Protein AF-A0A0F3N8D0-F1 (afdb_monomer)

pLDDT: mean 91.74, std 8.34, range [51.88, 97.94]

Foldseek 3Di:
DVQVVVVVVCVVPVPDAAAAEPADFLVCQLVVVPVRPRHPHYDHDPNVVPVVRVVSSVVSNVVVD

Radius of gyration: 12.53 Å; Cα contacts (8 Å, |Δi|>4): 61; chains: 1; bounding box: 29×25×28 Å

Secondary structure (DSSP, 8-state):
-HHHHHHHHHHH-TT---EE-SS--TTTHHHHHHHSTT--EE---GGGGSHHHHHHHHHHHHTT-

Mean predicted aligned error: 3.5 Å

InterPro domains:
  IPR000652 Triosephosphate isomerase [PF00121] (9-59)
  IPR000652 Triosephosphate isomerase [PS51440] (1-60)
  IPR013785 Aldolase-type TIM barrel [G3DSA:3.20.20.70] (1-65)
  IPR035990 Triosephosphate isomerase superfamily [SSF51351] (2-63)

Nearest PDB structures (foldseek):
  5ifz-assembly1_B  TM=4.892E-01  e=1.707E+00  Brucella melitensis bv. 1 str. 16M
  3s5p-assembly1_B  TM=5.071E-01  e=1.707E+00  Giardia lamblia ATCC 50803
  2lvb-assembly1_A  TM=4.442E-01  e=1.290E+00  synthetic construct
  2rus-assembly1_A  TM=4.761E-01  e=2.106E+00  Rhodospirillum rubrum
  8v9j-assembly1_z  TM=4.318E-01  e=9.832E+00  Mycolicibacterium smegmatis MC2 155

Solvent-accessible surface area (backbone atoms only — not comparable to full-atom values): 3999 Å² total; per-residue (Å²): 109,70,65,58,54,49,49,58,55,35,74,79,36,78,87,63,84,46,61,50,63,59,98,46,42,72,92,44,47,47,56,54,66,74,68,42,84,84,55,73,48,70,44,64,51,77,51,55,74,40,64,70,58,36,50,52,38,49,52,57,50,58,80,74,112

Sequence (65 aa):
MIEEAFSIIKSHNPGLRIIYGGSVNESNIRSLKTGVSGIAGVLVGSASLDADGFARMLDNVMECL

Organism: NCBI:txid1359152

Structure (mmCIF, N/CA/C/O backbone):
data_AF-A0A0F3N8D0-F1
#
_entry.id   AF-A0A0F3N8D0-F1
#
loop_
_atom_site.group_PDB
_atom_site.id
_atom_site.type_symbol
_atom_site.label_atom_id
_atom_site.label_alt_id
_atom_site.label_comp_id
_atom_site.label_asym_id
_atom_site.label_entity_id
_atom_site.label_seq_id
_atom_site.pdbx_PDB_ins_code
_atom_site.Cartn_x
_atom_site.Cartn_y
_atom_site.Cartn_z
_a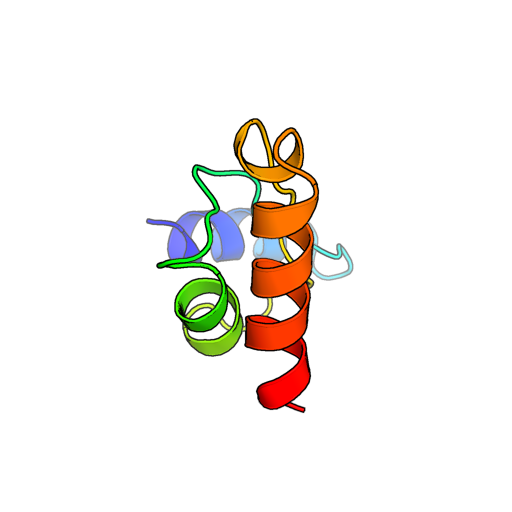tom_site.occupancy
_atom_site.B_iso_or_equiv
_atom_site.auth_seq_id
_atom_site.auth_comp_id
_atom_site.auth_asym_id
_atom_site.auth_atom_id
_atom_site.pdbx_PDB_model_num
ATOM 1 N N . MET A 1 1 ? 1.168 9.015 13.209 1.00 81.69 1 MET A N 1
ATOM 2 C CA . MET A 1 1 ? 0.321 9.682 12.191 1.00 81.69 1 MET A CA 1
ATOM 3 C C . MET A 1 1 ? -0.536 8.694 11.400 1.00 81.69 1 MET A C 1
ATOM 5 O O . MET A 1 1 ? -1.742 8.882 11.380 1.00 81.69 1 MET A O 1
ATOM 9 N N . ILE A 1 2 ? 0.025 7.639 10.780 1.00 91.06 2 ILE A N 1
ATOM 10 C CA . ILE A 1 2 ? -0.780 6.664 10.003 1.00 91.06 2 ILE A CA 1
ATOM 11 C C . ILE A 1 2 ? -1.833 5.965 10.880 1.00 91.06 2 ILE A C 1
ATOM 13 O O . ILE A 1 2 ? -3.004 5.937 10.516 1.00 91.06 2 ILE A O 1
ATOM 17 N N . GLU A 1 3 ? -1.438 5.450 12.047 1.00 90.75 3 GLU A N 1
ATOM 18 C CA . GLU A 1 3 ? -2.340 4.722 12.958 1.00 90.75 3 GLU A CA 1
ATOM 19 C C . GLU A 1 3 ? -3.469 5.589 13.520 1.00 90.75 3 GLU A C 1
ATOM 21 O O . GLU A 1 3 ? -4.598 5.130 13.672 1.00 90.75 3 GLU A O 1
ATOM 26 N N . GLU A 1 4 ? -3.180 6.856 13.802 1.00 93.19 4 GLU A N 1
ATOM 27 C CA . GLU A 1 4 ? -4.167 7.813 14.296 1.00 93.19 4 GLU A CA 1
ATOM 28 C C . GLU A 1 4 ? -5.232 8.090 13.228 1.00 93.19 4 GLU A C 1
ATOM 30 O O . GLU A 1 4 ? -6.425 7.927 13.484 1.00 93.19 4 GLU A O 1
ATOM 35 N N . ALA A 1 5 ? -4.806 8.400 11.998 1.00 93.81 5 ALA A N 1
ATOM 36 C CA . ALA A 1 5 ? -5.715 8.575 10.870 1.00 93.81 5 ALA A CA 1
ATOM 37 C C . ALA A 1 5 ? -6.529 7.299 10.599 1.00 93.81 5 ALA A C 1
ATOM 39 O O . ALA A 1 5 ? -7.745 7.367 10.419 1.00 93.81 5 ALA A O 1
ATOM 40 N N . PHE A 1 6 ? -5.885 6.127 10.630 1.00 93.62 6 PHE A N 1
ATOM 41 C CA . PHE A 1 6 ? -6.565 4.839 10.503 1.00 93.62 6 PHE A CA 1
ATOM 42 C C . PHE A 1 6 ? -7.642 4.664 11.582 1.00 93.62 6 PHE A C 1
ATOM 44 O O . PHE A 1 6 ? -8.775 4.313 11.256 1.00 93.62 6 PHE A O 1
ATOM 51 N N . SER A 1 7 ? -7.317 4.959 12.843 1.00 92.81 7 SER A N 1
ATOM 52 C CA . SER A 1 7 ? -8.231 4.810 13.981 1.00 92.81 7 SER A CA 1
ATOM 53 C C . SER A 1 7 ? -9.454 5.719 13.855 1.00 92.81 7 SER A C 1
ATOM 55 O O . SER A 1 7 ? -10.574 5.273 14.098 1.00 92.81 7 SER A O 1
ATOM 57 N N . ILE A 1 8 ? -9.265 6.963 13.401 1.00 95.38 8 ILE A N 1
ATOM 58 C CA . ILE A 1 8 ? -10.356 7.917 13.152 1.00 95.38 8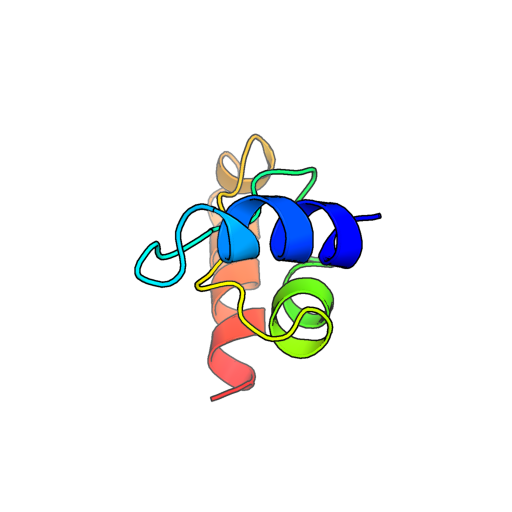 ILE A CA 1
ATOM 59 C C . ILE A 1 8 ? -11.255 7.441 12.003 1.00 95.38 8 ILE A C 1
ATOM 61 O O . ILE A 1 8 ? -12.478 7.468 12.123 1.00 95.38 8 ILE A O 1
ATOM 65 N N . ILE A 1 9 ? -10.684 6.977 10.887 1.00 94.81 9 ILE A N 1
ATOM 66 C CA . ILE A 1 9 ? -11.486 6.486 9.752 1.00 94.81 9 ILE A CA 1
ATOM 67 C C . ILE A 1 9 ? -12.269 5.231 10.164 1.00 94.81 9 ILE A C 1
ATOM 69 O O . ILE A 1 9 ? -13.456 5.097 9.848 1.00 94.81 9 ILE A O 1
ATOM 73 N N . LYS A 1 10 ? -11.617 4.322 10.897 1.00 93.62 10 LYS A N 1
ATOM 74 C CA . LYS A 1 10 ? -12.190 3.048 11.336 1.00 93.62 10 LYS A CA 1
ATOM 75 C C . LYS A 1 10 ? -13.279 3.227 12.392 1.00 93.62 10 LYS A C 1
ATOM 77 O O . LYS A 1 10 ? -14.256 2.484 12.344 1.00 93.62 10 LYS A O 1
ATOM 82 N N . SER A 1 11 ? -13.165 4.211 13.288 1.00 95.44 11 SER A N 1
ATOM 83 C CA . SER A 1 11 ? -14.191 4.486 14.308 1.00 95.44 11 SER A CA 1
ATOM 84 C C . SER A 1 11 ? -15.528 4.922 13.703 1.00 95.44 11 SER A C 1
ATOM 86 O O . SER A 1 11 ? -16.578 4.58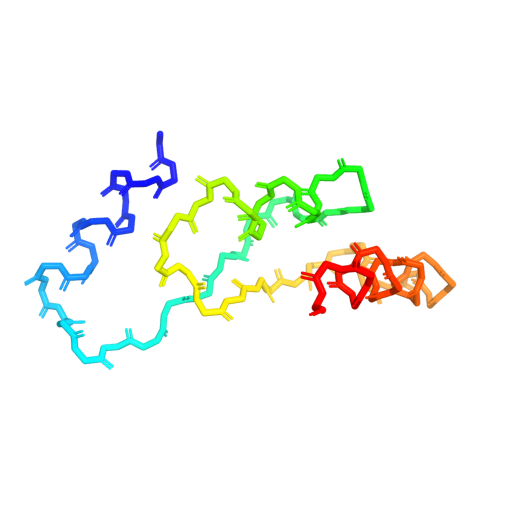3 14.240 1.00 95.44 11 SER A O 1
ATOM 88 N N . HIS A 1 12 ? -15.503 5.595 12.549 1.00 96.69 12 HIS A N 1
ATOM 89 C CA . HIS A 1 12 ? -16.710 5.983 11.816 1.00 96.69 12 HIS A CA 1
ATOM 90 C C . HIS A 1 12 ? -17.214 4.882 10.871 1.00 96.69 12 HIS A C 1
ATOM 92 O O . HIS A 1 12 ? -18.375 4.900 10.473 1.00 96.69 12 HIS A O 1
ATOM 98 N N . ASN A 1 13 ? -16.353 3.928 10.489 1.00 94.31 13 ASN A N 1
ATOM 99 C CA . ASN A 1 13 ? -16.653 2.900 9.488 1.00 94.31 13 ASN A CA 1
ATOM 100 C C . ASN A 1 13 ? -16.008 1.542 9.848 1.00 94.31 13 ASN A C 1
ATOM 102 O O . ASN A 1 13 ? -15.086 1.085 9.159 1.00 94.31 13 ASN A O 1
ATOM 106 N N . PRO A 1 14 ? -16.481 0.843 10.897 1.00 90.38 14 PRO A N 1
ATOM 107 C CA . PRO A 1 14 ? -15.816 -0.351 11.428 1.00 90.38 14 PRO A CA 1
ATOM 108 C C . PRO A 1 14 ? -15.734 -1.513 10.426 1.00 90.38 14 PRO A C 1
ATOM 110 O O . PRO A 1 14 ? -14.792 -2.302 10.481 1.00 90.38 14 PRO A O 1
ATOM 113 N N . GLY A 1 15 ? -16.651 -1.604 9.458 1.00 92.19 15 GLY A N 1
ATOM 114 C CA . GLY A 1 1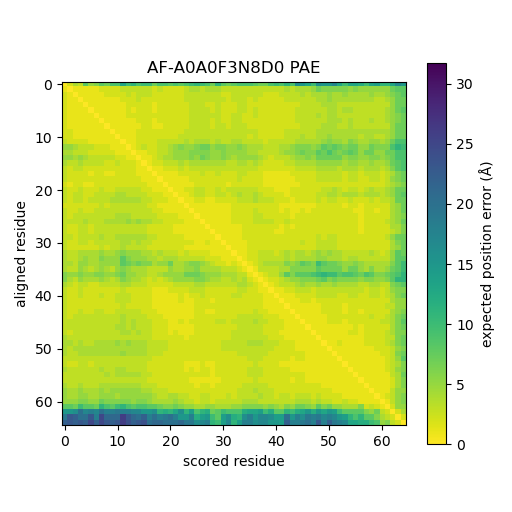5 ? -16.644 -2.642 8.417 1.00 92.19 15 GLY A CA 1
ATOM 115 C C . GLY A 1 15 ? -15.725 -2.365 7.220 1.00 92.19 15 GLY A C 1
ATOM 116 O O . GLY A 1 15 ? -15.494 -3.261 6.410 1.00 92.19 15 GLY A O 1
ATOM 117 N N . LEU A 1 16 ? -15.181 -1.151 7.081 1.00 94.12 16 LEU A N 1
ATOM 118 C CA . LEU A 1 16 ? -14.427 -0.779 5.883 1.00 94.12 16 LEU A CA 1
ATOM 119 C C . LEU A 1 16 ? -13.033 -1.423 5.874 1.00 94.12 16 LEU A C 1
ATOM 121 O O . LEU A 1 16 ? -12.311 -1.402 6.877 1.00 94.12 16 LEU A O 1
ATOM 125 N N . ARG A 1 17 ? -12.622 -1.956 4.719 1.00 94.50 17 ARG A N 1
ATOM 126 C CA . ARG A 1 17 ? -11.222 -2.316 4.466 1.00 94.50 17 ARG A CA 1
ATOM 127 C C . ARG A 1 17 ? -10.463 -1.057 4.058 1.00 94.50 17 ARG A C 1
ATOM 129 O O . ARG A 1 17 ? -10.792 -0.451 3.045 1.00 94.50 17 ARG A O 1
ATOM 136 N N . ILE A 1 18 ? -9.463 -0.677 4.846 1.00 94.12 18 ILE A N 1
ATOM 137 C CA . ILE A 1 18 ? -8.643 0.515 4.605 1.00 94.12 18 ILE A CA 1
ATOM 138 C C . ILE A 1 18 ? -7.290 0.065 4.056 1.00 94.12 18 ILE A C 1
ATOM 140 O O . ILE A 1 18 ? -6.666 -0.834 4.619 1.00 94.12 18 ILE A O 1
ATOM 144 N N . ILE A 1 19 ? -6.838 0.697 2.976 1.00 95.00 19 ILE A N 1
ATOM 145 C CA . ILE A 1 19 ? -5.498 0.516 2.406 1.00 95.00 19 ILE A CA 1
ATOM 146 C C . ILE A 1 19 ? -4.700 1.814 2.542 1.00 95.00 19 ILE A C 1
ATOM 148 O O . ILE A 1 19 ? -5.271 2.902 2.474 1.00 95.00 19 ILE A O 1
ATOM 152 N N . TYR A 1 20 ? -3.387 1.710 2.745 1.00 95.25 20 TYR A N 1
ATOM 153 C CA . TYR A 1 20 ? -2.504 2.871 2.871 1.00 95.25 20 TYR A CA 1
ATOM 154 C C . TYR A 1 20 ? -1.921 3.275 1.511 1.00 95.25 20 TYR A C 1
ATOM 156 O O . TYR A 1 20 ? -1.258 2.468 0.867 1.00 95.25 20 TYR A O 1
ATOM 164 N N . GLY A 1 21 ? -2.152 4.520 1.087 1.00 95.38 21 GLY A N 1
ATOM 165 C CA . GLY A 1 21 ? -1.738 5.036 -0.228 1.00 95.38 21 GLY A CA 1
ATOM 166 C C . GLY A 1 21 ? -0.668 6.129 -0.200 1.00 95.38 21 GLY A C 1
ATOM 167 O O . GLY A 1 21 ? -0.603 6.927 -1.128 1.00 95.38 21 GLY A O 1
ATOM 168 N N . GLY A 1 22 ? 0.114 6.238 0.879 1.00 94.69 22 GLY A N 1
ATOM 169 C CA . GLY A 1 22 ? 1.214 7.208 0.947 1.00 94.69 22 GLY A CA 1
ATOM 170 C C . GLY A 1 22 ? 2.412 6.817 0.069 1.00 94.69 22 GLY A C 1
ATOM 171 O O . GLY A 1 22 ? 2.293 6.023 -0.859 1.00 94.69 22 GLY A O 1
ATOM 172 N N . SER A 1 23 ? 3.599 7.349 0.376 1.00 95.75 23 SER A N 1
ATOM 173 C CA . SER A 1 23 ? 4.842 7.025 -0.351 1.00 95.75 23 SER A CA 1
ATOM 174 C C . SER A 1 23 ? 5.332 5.602 -0.032 1.00 95.75 23 SER A C 1
ATOM 176 O O . SER A 1 23 ? 6.237 5.402 0.779 1.00 95.75 23 SER A O 1
ATOM 178 N N . VAL A 1 24 ? 4.672 4.600 -0.613 1.00 96.56 24 VAL A N 1
ATOM 179 C CA . VAL A 1 24 ? 5.000 3.174 -0.477 1.00 96.56 24 VAL A CA 1
ATOM 180 C C . VAL A 1 24 ? 6.059 2.789 -1.506 1.00 96.56 24 VAL A C 1
ATOM 182 O O . VAL A 1 24 ? 5.934 3.134 -2.679 1.00 96.56 24 VAL A O 1
ATOM 185 N N . ASN A 1 25 ? 7.092 2.069 -1.076 1.00 96.62 25 ASN A N 1
ATOM 186 C CA . ASN A 1 25 ? 8.206 1.631 -1.915 1.00 96.62 25 ASN A CA 1
ATOM 187 C C . ASN A 1 25 ? 8.868 0.360 -1.345 1.00 96.62 25 ASN A C 1
ATOM 189 O O . ASN A 1 25 ? 8.479 -0.143 -0.289 1.00 96.62 25 ASN A O 1
ATOM 193 N N . GLU A 1 26 ? 9.879 -0.154 -2.047 1.00 95.38 26 GLU A N 1
ATOM 194 C CA . GLU A 1 26 ? 10.602 -1.385 -1.697 1.00 95.38 26 GLU A CA 1
ATOM 195 C C . GLU A 1 26 ? 11.185 -1.377 -0.277 1.00 95.38 26 GLU A C 1
ATOM 197 O O . GLU A 1 26 ? 11.107 -2.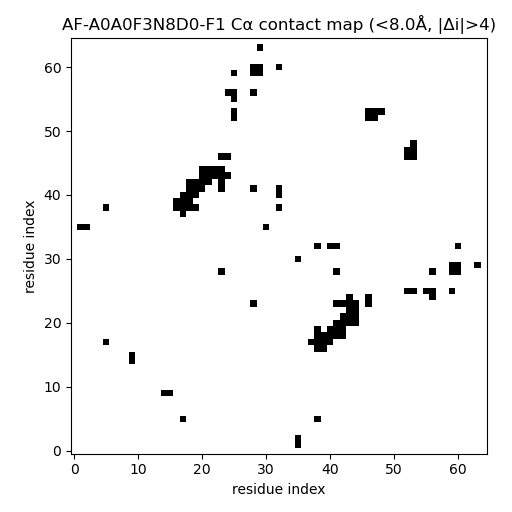392 0.412 1.00 95.38 26 GLU A O 1
ATOM 202 N N . SER A 1 27 ? 11.688 -0.236 0.207 1.00 95.06 27 SER A N 1
ATOM 203 C CA . SER A 1 27 ? 12.346 -0.166 1.517 1.00 95.06 27 SER A CA 1
ATOM 204 C C . SER A 1 27 ? 11.377 -0.128 2.699 1.00 95.06 27 SER A C 1
ATOM 206 O O . SER A 1 27 ? 11.780 -0.434 3.821 1.00 95.06 27 SER A O 1
ATOM 208 N N . ASN A 1 28 ? 10.106 0.234 2.480 1.00 94.75 28 ASN A N 1
ATOM 209 C CA . ASN A 1 28 ? 9.138 0.413 3.565 1.00 94.75 28 ASN A CA 1
ATOM 210 C C . ASN A 1 28 ? 7.916 -0.511 3.510 1.00 94.75 28 ASN A C 1
ATOM 212 O O . ASN A 1 28 ? 7.228 -0.635 4.524 1.00 94.75 28 ASN A O 1
ATOM 216 N 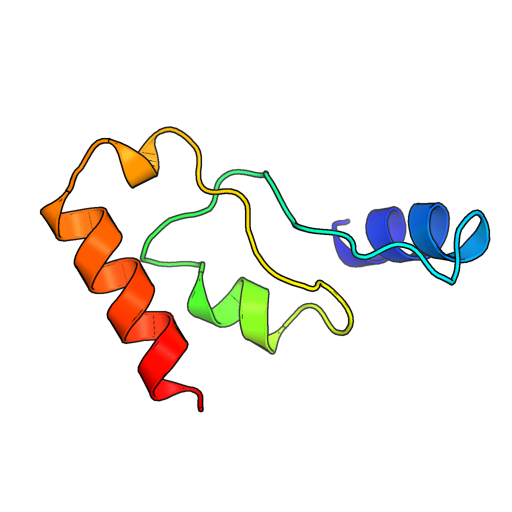N . ILE A 1 29 ? 7.644 -1.180 2.385 1.00 94.19 29 ILE A N 1
ATOM 217 C CA . ILE A 1 29 ? 6.416 -1.968 2.209 1.00 94.19 29 ILE A CA 1
ATOM 218 C C . ILE A 1 29 ? 6.265 -3.074 3.264 1.00 94.19 29 ILE A C 1
ATOM 220 O O . ILE A 1 29 ? 5.173 -3.258 3.808 1.00 94.19 29 ILE A O 1
ATOM 224 N N . ARG A 1 30 ? 7.368 -3.745 3.625 1.00 91.94 30 ARG A N 1
ATOM 225 C CA . ARG A 1 30 ? 7.385 -4.775 4.674 1.00 91.94 30 ARG A CA 1
ATOM 226 C C . ARG A 1 30 ? 7.006 -4.182 6.033 1.00 91.94 30 ARG A C 1
ATOM 228 O O . ARG A 1 30 ? 6.082 -4.669 6.675 1.00 91.94 30 ARG A O 1
ATOM 235 N N . SER A 1 31 ? 7.657 -3.089 6.430 1.00 91.56 31 SER A N 1
ATOM 236 C CA . SER A 1 31 ? 7.405 -2.405 7.706 1.00 91.56 31 SER A CA 1
ATOM 237 C C . SER A 1 31 ? 6.006 -1.799 7.792 1.00 91.56 31 SER A C 1
ATOM 239 O O . SER A 1 31 ? 5.408 -1.793 8.860 1.00 91.56 31 SER A O 1
ATOM 241 N N . LEU A 1 32 ? 5.452 -1.304 6.681 1.00 92.06 32 LEU A N 1
ATOM 242 C CA . LEU A 1 32 ? 4.073 -0.815 6.639 1.00 92.06 32 LEU A CA 1
ATOM 243 C C . LEU A 1 32 ? 3.076 -1.955 6.863 1.00 92.06 32 LEU A C 1
ATOM 245 O O . LEU A 1 32 ? 2.111 -1.780 7.603 1.00 92.06 32 LEU A O 1
ATOM 249 N N . LYS A 1 33 ? 3.321 -3.124 6.259 1.00 85.06 33 LYS A N 1
ATOM 250 C CA . LYS A 1 33 ? 2.449 -4.292 6.405 1.00 85.06 33 LYS A CA 1
ATOM 251 C C . LYS A 1 33 ? 2.497 -4.898 7.810 1.00 85.06 33 LYS A C 1
ATOM 253 O O . LYS A 1 33 ? 1.452 -5.315 8.303 1.00 85.06 33 LYS A O 1
ATOM 258 N N . THR A 1 34 ? 3.674 -4.965 8.434 1.00 86.31 34 THR A N 1
ATOM 259 C CA . THR A 1 34 ? 3.852 -5.563 9.771 1.00 86.31 34 THR A CA 1
ATOM 260 C C . THR A 1 34 ? 3.625 -4.576 10.912 1.00 86.31 34 THR A C 1
ATOM 262 O O . THR A 1 34 ? 3.178 -4.976 11.983 1.00 86.31 34 THR A O 1
ATOM 265 N N . GLY A 1 35 ? 3.931 -3.296 10.698 1.00 86.19 35 GLY A N 1
ATOM 266 C CA . GLY A 1 35 ? 3.920 -2.270 11.737 1.00 86.19 35 GLY A CA 1
ATOM 267 C C . GLY A 1 35 ? 2.564 -1.611 11.962 1.00 86.19 35 GLY A C 1
ATOM 268 O O . GLY A 1 35 ? 2.299 -1.174 13.073 1.00 86.19 35 GLY A O 1
ATOM 269 N N . VAL A 1 36 ? 1.690 -1.549 10.950 1.00 85.25 36 VAL A N 1
ATOM 270 C CA . VAL A 1 36 ? 0.369 -0.914 11.082 1.00 85.25 36 VAL A CA 1
ATOM 271 C C . VAL A 1 36 ? -0.707 -1.991 11.167 1.00 85.25 36 VAL A C 1
ATOM 273 O O . VAL A 1 36 ? -1.155 -2.540 10.160 1.00 85.25 36 VAL A O 1
ATOM 276 N N . SER A 1 37 ? -1.145 -2.304 12.385 1.00 83.25 37 SER A N 1
ATOM 277 C CA . SER A 1 37 ? -2.196 -3.303 12.587 1.00 83.25 37 SER A CA 1
ATOM 278 C C . SER A 1 37 ? -3.532 -2.831 12.001 1.00 83.25 37 SER A C 1
ATOM 280 O O . SER A 1 37 ? -3.974 -1.706 12.227 1.00 83.25 37 SER A O 1
ATOM 282 N N . GLY A 1 38 ? -4.195 -3.705 11.242 1.00 85.25 38 GLY A N 1
ATOM 283 C CA . GLY A 1 38 ? -5.547 -3.474 10.729 1.00 85.25 38 GLY A CA 1
ATOM 284 C C . GLY A 1 38 ? -5.647 -2.863 9.327 1.00 85.25 38 GLY A C 1
ATOM 285 O O . GLY A 1 38 ? -6.746 -2.880 8.763 1.00 85.25 38 GLY A O 1
ATOM 286 N N . ILE A 1 39 ? -4.553 -2.391 8.711 1.00 90.12 39 ILE A N 1
ATOM 287 C CA . ILE A 1 39 ? -4.597 -2.042 7.282 1.00 90.12 39 ILE A CA 1
ATOM 288 C C . ILE A 1 39 ? -4.707 -3.311 6.431 1.00 90.12 39 ILE A C 1
ATOM 290 O O . ILE A 1 39 ? -3.978 -4.291 6.596 1.00 90.12 39 ILE A O 1
ATOM 294 N N . ALA A 1 40 ? -5.637 -3.294 5.481 1.00 92.31 40 ALA A N 1
ATOM 295 C CA . ALA A 1 40 ? -5.884 -4.421 4.591 1.00 92.31 40 ALA A CA 1
ATOM 296 C C . ALA A 1 40 ? -4.753 -4.599 3.564 1.00 92.31 40 ALA A C 1
ATOM 298 O O . ALA A 1 40 ? -4.511 -5.710 3.096 1.00 92.31 40 ALA A O 1
ATOM 299 N N . GLY A 1 41 ? -4.030 -3.525 3.245 1.00 92.62 41 GLY A N 1
ATOM 300 C CA . GLY A 1 41 ? -2.939 -3.530 2.280 1.00 92.62 41 GLY A CA 1
ATOM 301 C C . GLY A 1 41 ? -2.434 -2.124 1.980 1.00 92.62 41 GLY A C 1
ATOM 302 O O . GL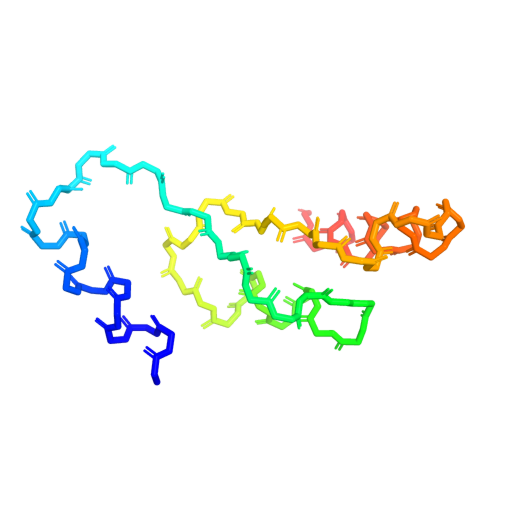Y A 1 41 ? -2.691 -1.180 2.732 1.00 92.62 41 GLY A O 1
ATOM 303 N N . VAL A 1 42 ? -1.733 -1.998 0.858 1.00 94.88 42 VAL A N 1
ATOM 304 C CA . VAL A 1 42 ? -1.146 -0.746 0.379 1.00 94.88 42 VAL A CA 1
ATOM 305 C C . VAL A 1 42 ? -1.596 -0.451 -1.050 1.00 94.88 42 VAL A C 1
ATOM 307 O O . VAL A 1 42 ? -1.812 -1.370 -1.836 1.00 94.88 42 VAL A O 1
ATOM 310 N N . LEU A 1 43 ? -1.733 0.831 -1.380 1.00 96.19 43 LEU A N 1
ATOM 311 C CA . LEU A 1 43 ? -1.921 1.324 -2.741 1.00 96.19 43 LEU A CA 1
ATOM 312 C C . LEU A 1 43 ? -0.607 1.966 -3.187 1.00 96.19 43 LEU A C 1
ATOM 314 O O . LEU A 1 43 ? -0.247 3.038 -2.707 1.00 96.19 43 LEU A O 1
ATOM 318 N N . VAL A 1 44 ? 0.129 1.289 -4.065 1.00 96.81 44 VAL A N 1
ATOM 319 C CA . VAL A 1 44 ? 1.445 1.751 -4.521 1.00 96.81 44 VAL A CA 1
ATOM 320 C C . VAL A 1 44 ? 1.270 2.750 -5.665 1.00 96.81 44 VAL A C 1
ATOM 322 O O . VAL A 1 44 ? 0.567 2.466 -6.629 1.00 96.81 44 VAL A O 1
ATOM 325 N N . GLY A 1 45 ? 1.880 3.930 -5.520 1.00 97.56 45 GLY A N 1
ATOM 326 C CA . GLY A 1 45 ? 1.855 5.007 -6.513 1.00 97.56 45 GLY A CA 1
ATOM 327 C C . GLY A 1 45 ? 2.986 4.883 -7.534 1.00 97.56 45 GLY A C 1
ATOM 328 O O . GLY A 1 45 ? 3.171 3.838 -8.135 1.00 97.56 45 GLY A O 1
ATOM 329 N N . SER A 1 46 ? 3.789 5.937 -7.708 1.00 97.62 46 SER A N 1
ATOM 330 C CA . SER A 1 46 ? 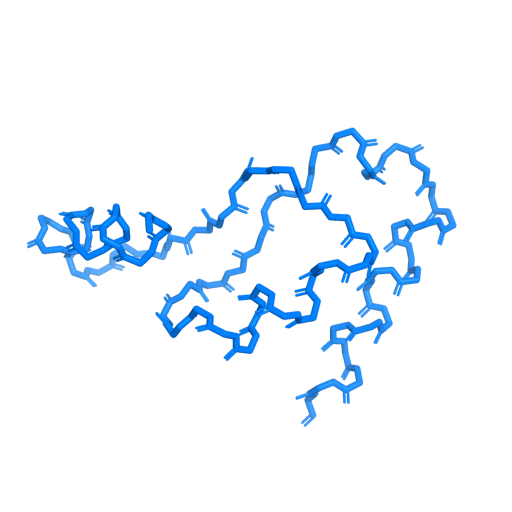4.868 5.993 -8.714 1.00 97.62 46 SER A CA 1
ATOM 331 C C . SER A 1 46 ? 5.844 4.811 -8.687 1.00 97.62 46 SER A C 1
ATOM 333 O O . SER A 1 46 ? 6.337 4.419 -9.740 1.00 97.62 46 SER A O 1
ATOM 335 N N . ALA A 1 47 ? 6.095 4.211 -7.519 1.00 97.25 47 ALA A N 1
ATOM 336 C CA . ALA A 1 47 ? 6.939 3.022 -7.394 1.00 97.25 47 ALA A CA 1
ATOM 337 C C . ALA A 1 47 ? 6.390 1.796 -8.154 1.00 97.25 47 ALA A C 1
ATOM 339 O O . ALA A 1 47 ? 7.159 0.904 -8.485 1.00 97.25 47 ALA A O 1
ATOM 340 N N . SER A 1 48 ? 5.093 1.754 -8.480 1.00 97.25 48 SER A N 1
ATOM 341 C CA . SER A 1 48 ? 4.504 0.680 -9.288 1.00 97.25 48 SER A CA 1
ATOM 342 C C . SER A 1 48 ? 4.812 0.800 -10.785 1.00 97.25 48 SER A C 1
ATOM 344 O O . SER A 1 48 ? 4.420 -0.078 -11.548 1.00 97.25 48 SER A O 1
ATOM 346 N N . LEU A 1 49 ? 5.426 1.903 -11.234 1.00 97.69 49 LEU A N 1
ATOM 347 C CA . LEU A 1 49 ? 5.751 2.135 -12.647 1.00 97.69 49 LEU A CA 1
ATOM 348 C C . LEU A 1 49 ? 7.076 1.480 -13.068 1.00 97.69 49 LEU A C 1
ATOM 350 O O . LEU A 1 49 ? 7.327 1.341 -14.262 1.00 97.69 49 LEU A O 1
ATOM 354 N N . ASP A 1 50 ? 7.906 1.073 -12.105 1.00 97.38 50 ASP A N 1
ATOM 355 C CA . ASP A 1 50 ? 9.050 0.188 -12.327 1.00 97.38 50 ASP A CA 1
ATOM 356 C C . ASP A 1 50 ? 8.586 -1.260 -12.128 1.00 97.38 50 ASP A C 1
ATOM 358 O O . ASP A 1 50 ? 8.312 -1.674 -11.004 1.00 97.38 50 ASP A O 1
ATOM 362 N N . ALA A 1 51 ? 8.466 -2.022 -13.216 1.00 97.94 51 ALA A N 1
ATOM 363 C CA . ALA A 1 51 ? 7.943 -3.385 -13.170 1.00 97.94 51 ALA A CA 1
ATOM 364 C C . ALA A 1 51 ? 8.811 -4.321 -12.311 1.00 97.94 51 ALA A C 1
ATOM 366 O O . ALA A 1 51 ? 8.271 -5.085 -11.509 1.00 97.94 51 ALA A O 1
ATOM 367 N N . ASP A 1 52 ? 10.138 -4.229 -12.431 1.00 97.75 52 ASP A N 1
ATOM 368 C CA . ASP A 1 52 ? 11.062 -5.080 -11.679 1.00 97.75 52 ASP A CA 1
ATOM 369 C C . ASP A 1 52 ? 11.088 -4.677 -10.202 1.00 97.75 52 ASP A C 1
ATOM 371 O O . ASP A 1 52 ? 11.085 -5.531 -9.313 1.00 97.75 52 ASP A O 1
ATOM 375 N N . GLY A 1 53 ? 11.073 -3.370 -9.922 1.00 96.62 53 GLY A N 1
ATOM 376 C CA . GLY A 1 53 ? 10.931 -2.848 -8.562 1.00 96.62 53 GLY A CA 1
ATOM 377 C C . GLY A 1 53 ? 9.623 -3.262 -7.905 1.00 96.62 53 GLY A C 1
ATOM 378 O O . GLY A 1 53 ? 9.613 -3.712 -6.759 1.00 96.62 53 GLY A O 1
ATOM 379 N N . PHE A 1 54 ? 8.520 -3.191 -8.643 1.00 97.44 54 PHE A N 1
ATOM 380 C CA . PHE A 1 54 ? 7.221 -3.604 -8.141 1.00 97.44 54 PHE A CA 1
ATOM 381 C C . PHE A 1 54 ? 7.150 -5.117 -7.893 1.00 97.44 54 PHE A C 1
ATOM 383 O O . PHE A 1 54 ? 6.582 -5.531 -6.886 1.00 97.44 54 PHE A O 1
ATOM 390 N N . ALA A 1 55 ? 7.780 -5.946 -8.732 1.00 96.88 55 ALA A N 1
ATOM 391 C CA . ALA A 1 55 ? 7.884 -7.386 -8.490 1.00 96.88 55 ALA A CA 1
ATOM 392 C C . ALA A 1 55 ? 8.644 -7.696 -7.186 1.00 96.88 55 ALA A C 1
ATOM 394 O O . ALA A 1 55 ? 8.114 -8.402 -6.329 1.00 96.88 55 ALA A O 1
ATOM 395 N N . ARG A 1 56 ? 9.812 -7.073 -6.961 1.00 96.38 56 ARG A N 1
ATOM 396 C CA . ARG A 1 56 ? 10.566 -7.226 -5.698 1.00 96.38 56 ARG A CA 1
ATOM 397 C C . ARG A 1 56 ? 9.764 -6.783 -4.475 1.00 96.38 56 ARG A C 1
ATOM 399 O O . ARG A 1 56 ? 9.860 -7.384 -3.407 1.00 96.38 56 ARG A O 1
ATOM 406 N N . MET A 1 57 ? 8.941 -5.741 -4.615 1.00 95.50 57 MET A N 1
ATOM 407 C CA . MET A 1 57 ? 8.023 -5.317 -3.555 1.00 95.50 57 MET A CA 1
ATOM 408 C C . MET A 1 57 ? 7.012 -6.410 -3.191 1.00 95.50 57 MET A C 1
ATOM 410 O O . MET A 1 57 ? 6.705 -6.564 -2.010 1.00 95.50 57 MET A O 1
ATOM 414 N N . LEU A 1 58 ? 6.495 -7.156 -4.173 1.00 94.19 58 LEU A N 1
ATOM 415 C CA . LEU A 1 58 ? 5.582 -8.274 -3.925 1.00 94.19 58 LEU A CA 1
ATOM 416 C C . LEU A 1 58 ? 6.297 -9.418 -3.203 1.00 94.19 58 LEU A C 1
ATOM 418 O O . LEU A 1 58 ? 5.774 -9.900 -2.198 1.00 94.19 58 LEU A O 1
ATOM 422 N N . ASP A 1 59 ? 7.502 -9.782 -3.643 1.00 94.12 59 ASP A N 1
ATOM 423 C CA . ASP A 1 59 ? 8.316 -10.823 -3.000 1.00 94.12 59 ASP A CA 1
ATOM 424 C C . ASP A 1 59 ? 8.591 -10.479 -1.528 1.00 94.12 59 ASP A C 1
ATOM 426 O O . ASP A 1 59 ? 8.338 -11.287 -0.632 1.00 94.12 59 ASP A O 1
ATOM 430 N N . ASN A 1 60 ? 8.962 -9.223 -1.252 1.00 90.50 60 ASN A N 1
ATOM 431 C CA . ASN A 1 60 ? 9.189 -8.713 0.103 1.00 90.50 60 ASN A CA 1
ATOM 432 C C . ASN A 1 60 ? 7.978 -8.848 1.037 1.00 90.50 60 ASN A C 1
ATOM 434 O O . ASN A 1 60 ? 8.152 -8.884 2.257 1.00 90.50 60 ASN A O 1
ATOM 438 N N . VAL A 1 61 ? 6.760 -8.852 0.491 1.00 89.19 61 VAL A N 1
ATOM 439 C CA . VAL A 1 61 ? 5.520 -8.999 1.265 1.00 89.19 61 VAL A CA 1
ATOM 440 C C . VAL A 1 61 ? 5.088 -10.461 1.351 1.00 89.19 61 VAL A C 1
ATOM 442 O O . VAL A 1 61 ? 4.562 -10.862 2.389 1.00 89.19 61 VAL A O 1
ATOM 445 N N . MET A 1 62 ? 5.310 -11.261 0.304 1.00 84.25 62 MET A N 1
ATOM 446 C CA . MET A 1 62 ? 4.965 -12.685 0.300 1.00 84.25 62 MET A CA 1
ATOM 447 C C . MET A 1 62 ? 5.85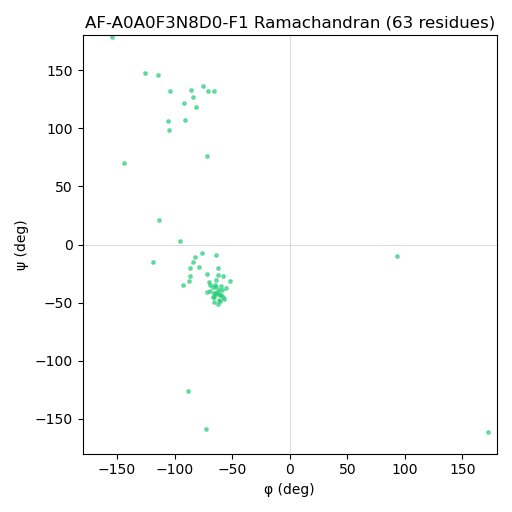8 -13.516 1.224 1.00 84.25 62 MET A C 1
ATOM 449 O O . MET A 1 62 ? 5.357 -14.444 1.845 1.00 84.25 62 MET A O 1
ATOM 453 N N . GLU A 1 63 ? 7.129 -13.151 1.410 1.00 68.62 63 GLU A N 1
ATOM 454 C CA . GLU A 1 63 ? 8.017 -13.790 2.400 1.00 68.62 63 GLU A CA 1
ATOM 455 C C . GLU A 1 63 ? 7.572 -13.611 3.867 1.00 68.62 63 GLU A C 1
ATOM 457 O O . GLU A 1 63 ? 8.171 -14.187 4.774 1.00 68.62 63 GLU A O 1
ATOM 462 N N . CYS A 1 64 ? 6.566 -12.775 4.135 1.00 56.31 64 CYS A N 1
ATOM 463 C CA . CYS A 1 64 ? 6.001 -12.588 5.472 1.00 56.31 64 CYS A CA 1
ATOM 464 C C . CYS A 1 64 ? 4.751 -13.448 5.753 1.00 56.31 64 CYS A C 1
ATOM 466 O O . CYS A 1 64 ? 4.164 -13.276 6.825 1.00 56.31 64 CYS A O 1
ATOM 468 N N . LEU A 1 65 ? 4.328 -14.316 4.823 1.00 51.88 65 LEU A N 1
ATOM 469 C CA . LEU A 1 65 ? 3.222 -15.275 4.991 1.00 51.88 65 LEU A CA 1
ATOM 470 C C . LEU A 1 65 ? 3.735 -16.660 5.398 1.00 51.88 65 LEU A C 1
ATOM 472 O O . LEU A 1 65 ? 3.054 -17.282 6.244 1.00 51.88 65 LEU A O 1
#